Protein AF-A0A7J9N7D5-F1 (afdb_monomer_lite)

Foldseek 3Di:
DDEPDPAADEEEAEAAQVVVLVVLVDPHVVRHAEYEYEAADDDDPDPPCPPQQEPDPDPPGRRHHHNCVVPVPSVVSVVPSPHHYDYDYVVNVVVPDDDPVNVVVVVVD

Sequence (109 aa):
METISASLITMFVIEAYANLALFLMNNLKNNVEDMHVMGGGLRSNNPNDCGYLGNLFTDYNIYDKFNIFGDSFTAYQVLYSGITITIVPLDATNTIPLTKEFLKAFKES

pLDDT: mean 79.2, std 13.43, range [48.22, 95.25]

Radius of gyration: 17.1 Å; chains: 1; bounding box: 48×26×47 Å

Secondary structure (DSSP, 8-state):
---S-SS-EEEEE-S-SHHHHHHHTTTTGGGEEEEEEE---PPPS-TT--TT--S--SSS-TT--HHHHTTHHHHHHHHTSSSEEEEE-HHHHTTS---HHHHHHHH--

InterPro domains:
  IPR001910 Inosine/uridine-preferring nucleoside hydrolase domain [PF01156] (9-106)
  IPR036452 Ribonucleoside hydrolase-like [G3DSA:3.90.245.10] (5-109)
  IPR036452 Ribonucleoside hydrolase-like [SSF53590] (16-107)

Organism: Gossypium schwendimanii (NCBI:txid34291)

Structure (mmCIF, N/CA/C/O backbone):
data_AF-A0A7J9N7D5-F1
#
_entry.id   AF-A0A7J9N7D5-F1
#
loop_
_atom_site.group_PDB
_atom_site.id
_atom_site.type_symbol
_atom_site.label_atom_id
_atom_site.label_alt_id
_atom_site.label_comp_id
_atom_site.label_asym_id
_atom_site.label_entity_id
_atom_site.label_seq_id
_atom_site.pdbx_PDB_ins_code
_atom_site.Cartn_x
_atom_site.Cartn_y
_atom_site.Cartn_z
_atom_site.occupancy
_atom_site.B_iso_or_equiv
_atom_site.auth_seq_id
_atom_site.auth_comp_id
_atom_site.auth_asym_id
_atom_site.auth_atom_id
_atom_site.pdbx_PDB_model_num
ATOM 1 N N . MET A 1 1 ? -24.133 6.031 16.623 1.00 57.22 1 MET A N 1
ATOM 2 C CA . MET A 1 1 ? -22.734 5.904 16.172 1.00 57.22 1 MET A CA 1
ATOM 3 C C . MET A 1 1 ? -22.701 6.488 14.777 1.00 57.22 1 MET A C 1
ATOM 5 O O . MET A 1 1 ? -23.520 6.062 13.975 1.00 57.22 1 MET A O 1
ATOM 9 N N . GLU A 1 2 ? -21.910 7.530 14.532 1.00 65.75 2 GLU A N 1
ATOM 10 C CA . GLU A 1 2 ? -21.837 8.135 13.197 1.00 65.75 2 GLU A CA 1
ATOM 11 C C . GLU A 1 2 ? -21.188 7.143 12.228 1.00 65.75 2 GLU A C 1
ATOM 13 O O . GLU A 1 2 ? -20.115 6.607 12.502 1.00 65.75 2 GLU A O 1
ATOM 18 N N . THR A 1 3 ? -21.889 6.855 11.134 1.00 68.25 3 THR A N 1
ATOM 19 C CA . THR A 1 3 ? -21.482 5.923 10.080 1.00 68.25 3 THR A CA 1
ATOM 20 C C . THR A 1 3 ? -21.335 6.701 8.779 1.00 68.25 3 THR A C 1
ATOM 22 O O . THR A 1 3 ? -22.213 7.484 8.422 1.00 68.25 3 THR A O 1
ATOM 25 N N . ILE A 1 4 ? -20.232 6.485 8.070 1.00 78.69 4 ILE A N 1
ATOM 26 C CA . ILE A 1 4 ? -19.907 7.119 6.778 1.00 78.69 4 ILE A CA 1
ATOM 27 C C . ILE A 1 4 ? -20.712 6.519 5.624 1.00 78.69 4 ILE A C 1
ATOM 29 O O . ILE A 1 4 ? -20.894 7.166 4.597 1.00 78.69 4 ILE A O 1
ATOM 33 N N . SER A 1 5 ? -21.191 5.288 5.788 1.00 83.75 5 SER A N 1
ATOM 34 C CA . SER A 1 5 ? -22.052 4.608 4.828 1.00 83.75 5 SER A CA 1
ATOM 35 C C . SER A 1 5 ? -23.037 3.701 5.560 1.00 83.75 5 SER A C 1
ATOM 37 O O . SER A 1 5 ? -22.803 3.278 6.692 1.00 83.75 5 SER A O 1
ATOM 39 N N . ALA A 1 6 ? -24.152 3.393 4.899 1.00 83.88 6 ALA A N 1
ATOM 40 C CA . ALA A 1 6 ? -25.095 2.379 5.360 1.00 83.88 6 ALA A CA 1
ATOM 41 C C . ALA A 1 6 ? -24.517 0.952 5.262 1.00 83.88 6 ALA A C 1
ATOM 43 O O . ALA A 1 6 ? -25.025 0.040 5.912 1.00 83.88 6 ALA A O 1
ATOM 44 N N . SER A 1 7 ? -23.466 0.761 4.460 1.00 86.75 7 SER A N 1
ATOM 45 C CA . SER A 1 7 ? -22.755 -0.503 4.271 1.00 86.75 7 SER A CA 1
ATOM 46 C C . SER A 1 7 ? -21.285 -0.388 4.671 1.00 86.75 7 SER A C 1
ATOM 48 O O . SER A 1 7 ? -20.749 0.711 4.813 1.00 86.75 7 SER A O 1
ATOM 50 N N . LEU A 1 8 ? -20.621 -1.537 4.797 1.00 89.81 8 LEU A N 1
ATOM 51 C CA . LEU A 1 8 ? -19.167 -1.594 4.900 1.00 89.81 8 LEU A CA 1
ATOM 52 C C . LEU A 1 8 ? -18.500 -1.024 3.641 1.00 89.81 8 LEU A C 1
ATOM 54 O O . LEU A 1 8 ? -19.079 -1.046 2.549 1.00 89.81 8 LEU A O 1
ATOM 58 N N . ILE A 1 9 ? -17.302 -0.472 3.826 1.00 91.31 9 ILE A N 1
ATOM 59 C CA . ILE A 1 9 ? -16.518 0.193 2.784 1.00 91.31 9 ILE A CA 1
ATOM 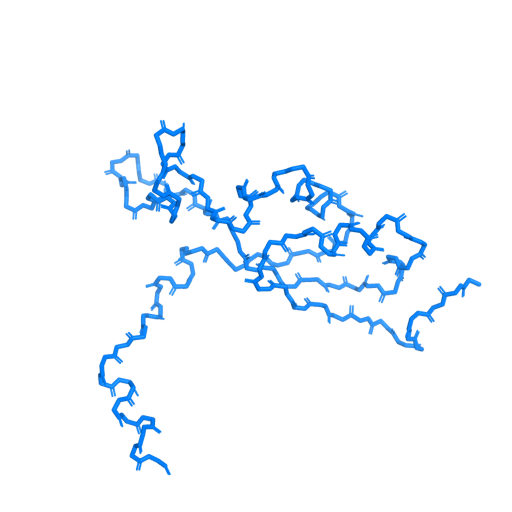60 C C . ILE A 1 9 ? -15.178 -0.528 2.613 1.00 91.31 9 ILE A C 1
ATOM 62 O O . ILE A 1 9 ? -14.487 -0.811 3.594 1.00 91.31 9 ILE A O 1
ATOM 66 N N . THR A 1 10 ? -14.788 -0.732 1.355 1.00 92.31 10 THR A N 1
ATOM 67 C CA . THR A 1 10 ? -13.425 -1.099 0.953 1.00 92.31 10 THR A CA 1
ATOM 68 C C . THR A 1 10 ? -12.681 0.149 0.493 1.00 92.31 10 THR A C 1
ATOM 70 O O . THR A 1 10 ? -13.197 0.908 -0.331 1.00 92.31 10 THR A O 1
ATOM 73 N N . MET A 1 11 ? -11.471 0.375 1.003 1.00 91.69 11 MET A N 1
ATOM 74 C CA . MET A 1 11 ? -10.655 1.533 0.619 1.00 91.69 11 MET A CA 1
ATOM 75 C C . MET A 1 11 ? -9.479 1.147 -0.274 1.00 91.69 11 MET A C 1
ATOM 77 O O . MET A 1 11 ? -8.790 0.168 -0.015 1.00 91.69 11 MET A O 1
ATOM 81 N N . PHE A 1 12 ? -9.210 1.970 -1.288 1.00 92.62 12 PHE A N 1
ATOM 82 C CA . PHE A 1 12 ? -8.015 1.885 -2.128 1.00 92.62 12 PHE A CA 1
ATOM 83 C C . PHE A 1 12 ? -7.111 3.083 -1.851 1.00 92.62 12 PHE A C 1
ATOM 85 O O . PHE A 1 12 ? -7.553 4.230 -1.915 1.00 92.62 12 PHE A O 1
ATOM 92 N N . VAL A 1 13 ? -5.845 2.820 -1.540 1.00 89.81 13 VAL A N 1
ATOM 93 C CA . VAL A 1 13 ? -4.884 3.821 -1.069 1.00 89.81 13 VAL A CA 1
ATOM 94 C C . VAL A 1 13 ? -3.624 3.676 -1.903 1.00 89.81 13 VAL A C 1
ATOM 96 O O . VAL A 1 13 ? -2.931 2.670 -1.814 1.00 89.81 13 VAL A O 1
ATOM 99 N N . ILE A 1 14 ? -3.339 4.657 -2.752 1.00 86.75 14 ILE A N 1
ATOM 100 C CA . ILE A 1 14 ? -2.266 4.562 -3.756 1.00 86.75 14 ILE A CA 1
ATOM 101 C C . ILE A 1 14 ? -1.053 5.459 -3.454 1.00 86.75 14 ILE A C 1
ATOM 103 O O . ILE A 1 14 ? -0.031 5.360 -4.127 1.00 86.75 14 ILE A O 1
ATOM 107 N N . GLU A 1 15 ? -1.144 6.292 -2.417 1.00 81.62 15 GLU A N 1
ATOM 108 C CA . GLU A 1 15 ? -0.112 7.253 -2.000 1.00 81.62 15 GLU A CA 1
ATOM 109 C C . GLU A 1 15 ? 0.256 7.080 -0.515 1.00 81.62 15 GLU A C 1
ATOM 111 O O . GLU A 1 15 ? -0.092 6.076 0.106 1.00 81.62 15 GLU A O 1
ATOM 116 N N . ALA A 1 16 ? 0.977 8.052 0.055 1.00 82.50 16 ALA A N 1
A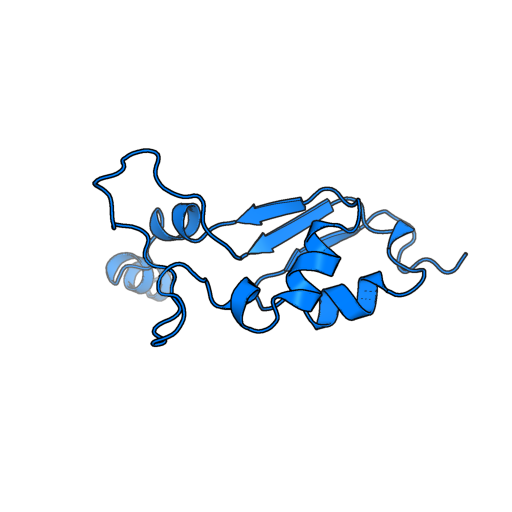TOM 117 C CA . ALA A 1 16 ? 1.322 8.099 1.472 1.00 82.50 16 ALA A CA 1
ATOM 118 C C . ALA A 1 16 ? 0.084 8.125 2.387 1.00 82.50 16 ALA A C 1
ATOM 120 O O . ALA A 1 16 ? -0.973 8.666 2.057 1.00 82.50 16 ALA A O 1
ATOM 121 N N . TYR A 1 17 ? 0.225 7.544 3.578 1.00 88.50 17 TYR A N 1
ATOM 122 C CA . TYR A 1 17 ? -0.915 7.153 4.412 1.00 88.50 17 TYR A CA 1
ATOM 123 C C . TYR A 1 17 ? -1.437 8.252 5.354 1.00 88.50 17 TYR A C 1
ATOM 125 O O . TYR A 1 17 ? -2.317 7.983 6.167 1.00 88.50 17 TYR A O 1
ATOM 133 N N . ALA A 1 18 ? -0.966 9.496 5.235 1.00 85.81 18 ALA A N 1
ATOM 134 C CA . ALA A 1 18 ? -1.291 10.573 6.176 1.00 85.81 18 ALA A CA 1
ATOM 135 C C . ALA A 1 18 ? -2.801 10.867 6.290 1.00 85.81 18 ALA A C 1
ATOM 137 O O . ALA A 1 18 ? -3.352 10.899 7.392 1.00 85.81 18 ALA A O 1
ATOM 138 N N . ASN A 1 19 ? -3.500 11.008 5.157 1.00 87.31 19 ASN A N 1
ATOM 139 C CA . ASN A 1 19 ? -4.949 11.260 5.147 1.00 87.31 19 ASN A CA 1
ATOM 140 C C . ASN A 1 19 ? -5.736 10.089 5.745 1.00 87.31 19 ASN A C 1
ATOM 142 O O . ASN A 1 19 ? -6.717 10.281 6.464 1.00 87.31 19 ASN A O 1
ATOM 146 N N . LEU A 1 20 ? -5.282 8.869 5.464 1.00 88.94 20 LEU A N 1
ATOM 147 C CA . LEU A 1 20 ? -5.893 7.654 5.977 1.00 88.94 20 LEU A CA 1
ATOM 148 C C . LEU A 1 20 ? -5.673 7.511 7.484 1.00 88.94 20 LEU A C 1
ATOM 150 O O . LEU A 1 20 ? -6.613 7.195 8.205 1.00 88.94 20 LEU A O 1
ATOM 154 N N . ALA A 1 21 ? -4.468 7.790 7.978 1.00 88.38 21 ALA A N 1
ATOM 155 C CA . ALA A 1 21 ? -4.182 7.782 9.406 1.00 88.38 21 ALA A CA 1
ATOM 156 C C . ALA A 1 21 ? -5.058 8.796 10.149 1.00 88.38 21 ALA A C 1
ATOM 158 O O . ALA A 1 21 ? -5.677 8.442 11.151 1.00 88.38 21 ALA A O 1
ATOM 159 N N . LEU A 1 22 ? -5.189 10.022 9.626 1.00 88.44 22 LEU A N 1
ATOM 160 C CA . LEU A 1 22 ? -6.081 11.032 10.200 1.00 88.44 22 LEU A CA 1
ATOM 161 C C . LEU A 1 22 ? -7.537 10.549 10.232 1.00 88.44 22 LEU A C 1
ATOM 163 O O . LEU A 1 22 ? -8.229 10.708 11.236 1.00 88.44 22 LEU A O 1
ATOM 167 N N . PHE A 1 23 ? -7.999 9.920 9.152 1.00 88.44 23 PHE A N 1
ATOM 168 C CA . PHE A 1 23 ? -9.332 9.335 9.077 1.00 88.44 23 PHE A CA 1
ATOM 169 C C . PHE A 1 23 ? -9.546 8.222 10.124 1.00 88.44 23 PHE A C 1
ATOM 171 O O . PHE A 1 23 ? -10.571 8.215 10.808 1.00 88.44 23 PHE A O 1
ATOM 178 N N . LEU A 1 24 ? -8.572 7.326 10.308 1.00 86.75 24 LEU A N 1
ATOM 179 C CA . LEU A 1 24 ? -8.647 6.202 11.252 1.00 86.75 24 LEU A CA 1
ATOM 180 C C . LEU A 1 24 ? -8.535 6.608 12.723 1.00 86.75 24 LEU A C 1
ATOM 182 O O . LEU A 1 24 ? -9.000 5.869 13.593 1.00 86.75 24 LEU A O 1
ATOM 186 N N . MET A 1 25 ? -7.939 7.766 13.008 1.00 82.38 25 MET A N 1
ATOM 187 C CA . MET A 1 25 ? -7.922 8.349 14.353 1.00 82.38 25 MET A CA 1
ATOM 188 C C . MET A 1 25 ? -9.296 8.874 14.792 1.00 82.38 25 MET A C 1
ATOM 190 O O . MET A 1 25 ? -9.512 9.085 15.984 1.00 82.38 25 MET A O 1
ATOM 194 N N . ASN A 1 26 ? -10.239 9.047 13.862 1.00 81.25 26 ASN A N 1
ATOM 195 C CA . ASN A 1 26 ? -11.624 9.383 14.180 1.00 81.25 26 ASN A CA 1
ATOM 196 C C . ASN A 1 26 ? -12.452 8.122 14.497 1.00 81.25 26 ASN A C 1
ATOM 198 O O . ASN A 1 26 ? -12.048 6.986 14.250 1.00 81.25 26 ASN A O 1
ATOM 202 N N . ASN A 1 27 ? -13.684 8.306 14.975 1.00 71.69 27 ASN A N 1
ATOM 203 C CA . ASN A 1 27 ? -14.604 7.203 15.304 1.00 71.69 27 ASN A CA 1
ATOM 204 C C . ASN A 1 27 ? -15.173 6.451 14.074 1.00 71.69 27 ASN A C 1
ATOM 206 O O . ASN A 1 27 ? -16.089 5.642 14.215 1.00 71.69 27 ASN A O 1
ATOM 210 N N . LEU A 1 28 ? -14.647 6.709 12.872 1.00 75.06 28 LEU A N 1
ATOM 211 C CA . LEU A 1 28 ? -15.190 6.241 11.590 1.00 75.06 28 LEU A CA 1
ATOM 212 C C . LEU A 1 28 ? -14.599 4.906 11.114 1.00 75.06 28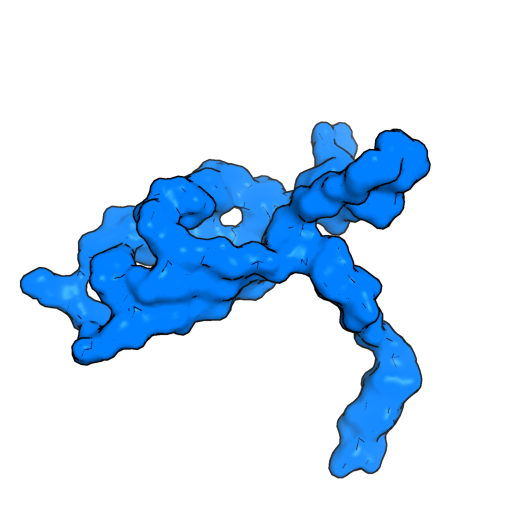 LEU A C 1
ATOM 214 O O . LEU A 1 28 ? -15.118 4.303 10.176 1.00 75.06 28 LEU A O 1
ATOM 218 N N . LYS A 1 29 ? -13.555 4.402 11.783 1.00 80.25 29 LYS A N 1
ATOM 219 C CA . LYS A 1 29 ? -12.875 3.152 11.407 1.00 80.25 29 LYS A CA 1
ATOM 220 C C . LYS A 1 29 ? -13.784 1.916 11.405 1.00 80.25 29 LYS A C 1
ATOM 222 O O . LYS A 1 29 ? -13.538 0.975 10.666 1.00 80.25 29 LYS A O 1
ATOM 227 N N . ASN A 1 30 ? -14.864 1.937 12.188 1.00 84.75 30 ASN A N 1
ATOM 228 C CA . ASN A 1 30 ? -15.780 0.803 12.354 1.00 84.75 30 ASN A CA 1
ATOM 229 C C . ASN A 1 30 ? -16.640 0.506 11.107 1.00 84.75 30 ASN A C 1
ATOM 231 O O . ASN A 1 30 ? -17.358 -0.488 11.084 1.00 84.75 30 ASN A O 1
ATOM 235 N N . ASN A 1 31 ? -16.616 1.375 10.091 1.00 88.19 31 ASN A N 1
ATOM 236 C CA . ASN A 1 31 ? -17.301 1.164 8.812 1.00 88.19 31 ASN A CA 1
ATOM 237 C C . ASN A 1 31 ? -16.385 0.642 7.700 1.00 88.19 31 ASN A C 1
ATOM 239 O O . ASN A 1 31 ? -16.858 0.422 6.586 1.00 88.19 31 ASN A O 1
ATOM 243 N N . VAL A 1 32 ? -15.098 0.454 7.981 1.00 90.38 32 VAL A N 1
ATOM 244 C CA . VAL A 1 32 ? -14.138 -0.054 7.004 1.00 90.38 32 VAL A CA 1
ATOM 245 C C . VAL A 1 32 ? -13.970 -1.551 7.207 1.00 90.38 32 VAL A C 1
ATOM 247 O O . VAL A 1 32 ? -13.661 -1.995 8.310 1.00 90.38 32 VAL A O 1
ATOM 250 N N . GLU A 1 33 ? -14.162 -2.314 6.138 1.00 91.56 33 GLU A N 1
ATOM 251 C CA . GLU A 1 33 ? -13.995 -3.769 6.145 1.00 91.56 33 GLU A CA 1
ATOM 252 C C . GLU A 1 33 ? -12.587 -4.181 5.724 1.00 91.56 33 GLU A C 1
ATOM 254 O O . GLU A 1 33 ? -11.942 -4.972 6.412 1.00 91.56 33 GLU A O 1
ATOM 259 N N . ASP A 1 34 ? -12.106 -3.612 4.620 1.00 93.31 34 ASP A N 1
ATOM 260 C CA . ASP A 1 34 ? -10.821 -3.965 4.024 1.00 93.31 34 ASP A CA 1
ATOM 261 C C . ASP A 1 34 ? -10.148 -2.747 3.383 1.00 93.31 34 ASP A C 1
ATOM 263 O O . ASP A 1 34 ? -10.806 -1.785 2.960 1.00 93.31 34 ASP A O 1
ATOM 267 N N . MET A 1 35 ? -8.819 -2.786 3.315 1.00 92.69 35 MET A N 1
ATOM 268 C CA . MET A 1 35 ? -8.017 -1.793 2.613 1.00 92.69 35 MET A CA 1
ATOM 269 C C . MET A 1 35 ? -7.031 -2.444 1.651 1.00 92.69 35 MET A C 1
ATOM 271 O O . MET A 1 35 ? -6.233 -3.296 2.034 1.00 92.69 35 MET A O 1
ATOM 275 N N . HIS A 1 36 ? -6.970 -1.914 0.436 1.00 92.81 36 HIS A N 1
ATOM 276 C CA . HIS A 1 36 ? -5.909 -2.184 -0.522 1.00 92.81 36 HIS A CA 1
ATOM 277 C C . HIS A 1 36 ? -4.952 -0.997 -0.554 1.00 92.81 36 HIS A C 1
ATOM 279 O O . HIS A 1 36 ? -5.327 0.097 -0.981 1.00 92.81 36 HIS A O 1
ATOM 285 N N . VAL A 1 37 ? -3.715 -1.202 -0.105 1.00 89.94 37 VAL A N 1
ATOM 286 C CA . VAL A 1 37 ? -2.726 -0.126 0.028 1.00 89.94 37 VAL A CA 1
ATOM 287 C C . VAL A 1 37 ? -1.508 -0.385 -0.854 1.00 89.94 37 VAL A C 1
ATOM 289 O O . VAL A 1 37 ? -0.923 -1.464 -0.819 1.00 89.94 37 VAL A O 1
ATOM 292 N N . MET A 1 38 ? -1.104 0.595 -1.659 1.00 87.81 38 MET A N 1
ATOM 293 C CA . MET A 1 38 ? 0.142 0.553 -2.418 1.00 87.81 38 MET A CA 1
ATOM 294 C C . MET A 1 38 ? 1.279 1.091 -1.557 1.00 87.81 38 MET A C 1
ATOM 296 O O . MET A 1 38 ? 1.285 2.255 -1.155 1.00 87.81 38 MET A O 1
ATOM 300 N N . GLY A 1 39 ? 2.298 0.269 -1.346 1.00 82.50 39 GLY A N 1
ATOM 301 C CA . GLY A 1 39 ? 3.477 0.683 -0.603 1.00 82.50 39 GLY A CA 1
ATOM 302 C C . GLY A 1 39 ? 4.308 -0.498 -0.138 1.00 82.50 39 GLY A C 1
ATOM 303 O O . GLY A 1 39 ? 3.873 -1.645 -0.158 1.00 82.50 39 GLY A O 1
ATOM 304 N N . GLY A 1 40 ? 5.526 -0.209 0.309 1.00 76.94 40 GLY A N 1
ATOM 305 C CA . GLY A 1 40 ? 6.369 -1.222 0.932 1.00 76.94 40 GLY A CA 1
ATOM 306 C C . GLY A 1 40 ? 6.898 -2.295 -0.016 1.00 76.94 40 GLY A C 1
ATOM 307 O O . GLY A 1 40 ? 6.732 -2.274 -1.242 1.00 76.94 40 GLY A O 1
ATOM 308 N N . GLY A 1 41 ? 7.707 -3.172 0.567 1.00 69.75 41 GLY A N 1
ATOM 309 C CA . GLY A 1 41 ? 8.499 -4.147 -0.154 1.00 69.75 41 GLY A CA 1
ATOM 310 C C . GLY A 1 41 ? 8.763 -5.391 0.618 1.00 69.75 41 GLY A C 1
ATOM 311 O O . GLY A 1 41 ? 9.205 -5.325 1.759 1.00 69.75 41 GLY A O 1
ATOM 312 N N . LEU A 1 42 ? 8.501 -6.511 -0.034 1.00 65.94 42 LEU A N 1
ATOM 313 C CA . LEU A 1 42 ? 8.800 -7.801 0.537 1.00 65.94 42 LEU A CA 1
ATOM 314 C C . LEU A 1 42 ? 10.201 -8.166 0.078 1.00 65.94 42 LEU A C 1
ATOM 316 O O . LEU A 1 42 ? 10.484 -8.251 -1.109 1.00 65.94 42 LEU A O 1
ATOM 320 N N . ARG A 1 43 ? 11.105 -8.322 1.040 1.00 62.34 43 ARG A N 1
ATOM 321 C CA . ARG A 1 43 ? 12.487 -8.685 0.752 1.00 62.34 43 ARG A CA 1
ATOM 322 C C . ARG A 1 43 ? 12.516 -10.027 0.010 1.00 62.34 43 ARG A C 1
ATOM 324 O O . ARG A 1 43 ? 11.881 -10.986 0.444 1.00 62.34 43 ARG A O 1
ATOM 331 N N . SER A 1 44 ? 13.286 -10.096 -1.075 1.00 57.44 44 SER A N 1
ATOM 332 C CA . SER A 1 44 ? 13.592 -11.354 -1.760 1.00 57.44 44 SER A CA 1
ATOM 333 C C . SER A 1 44 ? 14.268 -12.332 -0.790 1.00 57.44 44 SER A C 1
ATOM 335 O O . SER A 1 44 ? 15.176 -11.954 -0.047 1.00 57.44 44 SER A O 1
ATOM 337 N N . ASN A 1 45 ? 13.848 -13.603 -0.799 1.00 57.28 45 ASN A N 1
ATOM 338 C CA . ASN A 1 45 ? 14.464 -14.674 0.003 1.00 57.28 45 ASN A CA 1
ATOM 339 C C . ASN A 1 45 ? 15.899 -15.008 -0.442 1.00 57.28 45 ASN A C 1
ATOM 341 O O . ASN A 1 45 ? 16.567 -15.826 0.191 1.00 57.28 45 ASN A O 1
ATOM 345 N N . ASN A 1 46 ? 16.377 -14.413 -1.535 1.00 57.34 46 ASN A N 1
ATOM 346 C CA . ASN A 1 46 ? 17.728 -14.605 -2.025 1.00 57.34 46 ASN A CA 1
ATOM 347 C C . ASN A 1 46 ? 18.661 -13.529 -1.424 1.00 57.34 46 ASN A C 1
ATOM 349 O O . ASN A 1 46 ? 18.548 -12.356 -1.772 1.00 57.34 46 ASN A O 1
ATOM 353 N N . PRO A 1 47 ? 19.602 -13.889 -0.533 1.00 52.41 47 PRO A N 1
ATOM 354 C CA . PRO A 1 47 ? 20.476 -12.925 0.140 1.00 52.41 47 PRO A CA 1
ATOM 355 C C . PRO A 1 47 ? 21.451 -12.197 -0.800 1.00 52.41 47 PRO A C 1
ATOM 357 O O . PRO A 1 47 ? 21.982 -11.160 -0.413 1.00 52.41 47 PRO A O 1
ATOM 360 N N . ASN A 1 48 ? 21.661 -12.707 -2.019 1.00 53.97 48 ASN A N 1
ATOM 361 C CA . ASN A 1 48 ? 22.476 -12.066 -3.060 1.00 53.97 48 ASN A CA 1
ATOM 362 C C . ASN A 1 48 ? 21.648 -11.194 -4.016 1.00 53.97 48 ASN A C 1
ATOM 364 O O . ASN A 1 48 ? 22.198 -10.548 -4.907 1.00 53.97 48 ASN A O 1
ATOM 368 N N . ASP A 1 49 ? 20.326 -11.207 -3.862 1.00 56.16 49 ASP A N 1
ATOM 369 C CA . ASP A 1 49 ? 19.410 -10.410 -4.655 1.00 56.16 49 ASP A CA 1
ATOM 370 C C . ASP A 1 49 ? 19.248 -9.045 -3.984 1.00 56.16 49 ASP A C 1
ATOM 372 O O . ASP A 1 49 ? 18.331 -8.793 -3.203 1.00 56.16 49 ASP A O 1
ATOM 376 N N . CYS A 1 50 ? 20.175 -8.139 -4.297 1.00 51.25 50 CYS A N 1
ATOM 377 C CA . CYS A 1 50 ? 20.038 -6.709 -4.014 1.00 51.25 50 CYS A CA 1
ATOM 378 C C . CYS A 1 50 ? 18.919 -6.052 -4.861 1.00 51.25 50 CYS A C 1
ATOM 380 O O . CYS A 1 50 ? 18.819 -4.828 -4.892 1.00 51.25 50 CYS A O 1
ATOM 382 N N . GLY A 1 51 ? 18.117 -6.841 -5.592 1.00 48.22 51 GLY A N 1
ATOM 383 C CA . GLY A 1 51 ? 17.262 -6.423 -6.704 1.00 48.22 51 GLY A CA 1
ATOM 384 C C . GLY A 1 51 ? 16.021 -5.608 -6.352 1.00 48.22 51 GLY A C 1
ATOM 385 O O . GLY A 1 51 ? 15.365 -5.105 -7.259 1.00 48.22 51 GLY A O 1
ATOM 386 N N . TYR A 1 52 ? 15.720 -5.406 -5.071 1.00 53.97 52 TYR A N 1
ATOM 387 C CA . TYR A 1 52 ? 14.606 -4.552 -4.655 1.00 53.97 52 TYR A CA 1
ATOM 388 C C . TYR A 1 52 ? 15.086 -3.480 -3.687 1.00 53.97 52 TYR A C 1
ATOM 390 O O . TYR A 1 52 ? 14.595 -3.358 -2.564 1.00 53.97 52 TYR A O 1
ATOM 398 N N . LEU A 1 53 ? 16.059 -2.686 -4.148 1.00 59.75 53 LEU A N 1
ATOM 399 C CA . LEU A 1 53 ? 16.235 -1.336 -3.624 1.00 59.75 53 LEU A CA 1
ATOM 400 C C . LEU A 1 53 ? 14.859 -0.658 -3.656 1.00 59.75 53 LEU A C 1
ATOM 402 O O . LEU A 1 53 ? 14.114 -0.759 -4.638 1.00 59.75 53 LEU A O 1
ATOM 406 N N . GLY A 1 54 ? 14.482 -0.040 -2.544 1.00 59.47 54 GLY A N 1
ATOM 407 C CA . GLY A 1 54 ? 13.284 0.771 -2.498 1.00 59.47 54 GLY A CA 1
ATOM 408 C C . GLY A 1 54 ? 13.366 1.892 -3.536 1.00 59.47 54 GLY A C 1
ATOM 409 O O . GLY A 1 54 ? 14.425 2.202 -4.076 1.00 59.47 54 GLY A O 1
ATOM 410 N N . ASN A 1 55 ? 12.236 2.515 -3.856 1.00 63.06 55 ASN A N 1
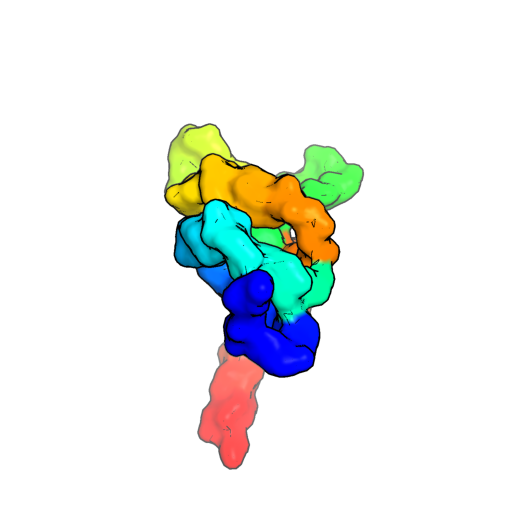ATOM 411 C CA . ASN A 1 55 ? 12.229 3.640 -4.795 1.00 63.06 55 ASN A CA 1
ATOM 412 C C . ASN A 1 55 ? 12.645 4.968 -4.134 1.00 63.06 55 ASN A C 1
ATOM 414 O O . ASN A 1 55 ? 12.515 6.028 -4.748 1.00 63.06 55 ASN A O 1
ATOM 418 N N . LEU A 1 56 ? 13.121 4.923 -2.887 1.00 62.78 56 LEU A N 1
ATOM 419 C CA . LEU A 1 56 ? 13.661 6.067 -2.176 1.00 62.78 56 LEU A CA 1
ATOM 420 C C . LEU A 1 56 ? 15.165 6.207 -2.453 1.00 62.78 56 LEU A C 1
ATO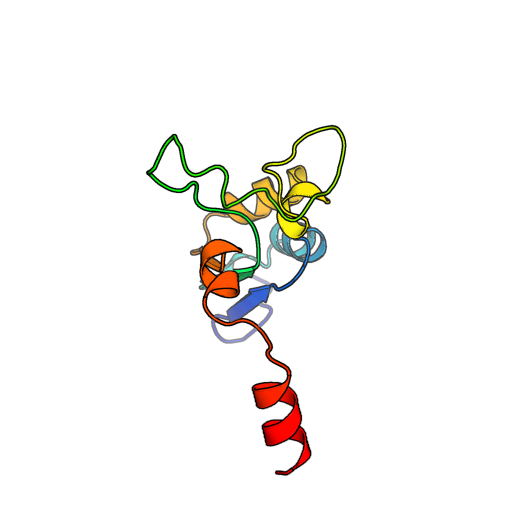M 422 O O . LEU A 1 56 ? 16.001 5.526 -1.864 1.00 62.78 56 LEU A O 1
ATOM 426 N N . PHE A 1 57 ? 15.515 7.151 -3.320 1.00 59.47 57 PHE A N 1
ATOM 427 C CA . PHE A 1 57 ? 16.904 7.500 -3.622 1.00 59.47 57 PHE A CA 1
ATOM 428 C C . PHE A 1 57 ? 17.414 8.564 -2.637 1.00 59.47 57 PHE A C 1
ATOM 430 O O . PHE A 1 57 ? 17.578 9.727 -2.999 1.00 59.47 57 PHE A O 1
ATOM 437 N N . THR A 1 58 ? 17.605 8.179 -1.370 1.00 55.03 58 THR A N 1
ATOM 438 C CA . THR A 1 58 ? 18.197 9.042 -0.329 1.00 55.03 58 THR A CA 1
ATOM 439 C C . THR A 1 58 ? 19.391 8.357 0.335 1.00 55.03 58 THR A C 1
ATOM 441 O O . THR A 1 58 ? 19.461 7.129 0.368 1.00 55.03 58 THR A O 1
ATOM 444 N N . ASP A 1 59 ? 20.291 9.144 0.928 1.00 54.34 59 ASP A N 1
ATOM 445 C CA . ASP A 1 59 ? 21.491 8.652 1.630 1.00 54.34 59 ASP A CA 1
ATOM 446 C C . ASP A 1 59 ? 21.181 7.914 2.950 1.00 54.34 59 ASP A C 1
ATOM 448 O O . ASP A 1 59 ? 22.092 7.459 3.641 1.00 54.34 59 ASP A O 1
ATOM 452 N N . TYR A 1 60 ? 19.903 7.815 3.331 1.00 58.62 60 TYR A N 1
ATOM 453 C CA . TYR A 1 60 ? 19.477 7.337 4.646 1.00 58.62 60 TYR A CA 1
ATOM 454 C C . TYR A 1 60 ? 19.120 5.849 4.655 1.00 58.62 60 TYR A C 1
ATOM 456 O O . TYR A 1 60 ? 19.604 5.100 5.503 1.00 58.62 60 TYR A O 1
ATOM 464 N N . ASN A 1 61 ? 18.270 5.407 3.723 1.00 61.81 61 ASN A N 1
ATOM 465 C CA . ASN A 1 61 ? 17.857 4.011 3.639 1.00 61.81 61 ASN A CA 1
ATOM 466 C C . ASN A 1 61 ? 17.396 3.639 2.224 1.00 61.81 61 ASN A C 1
ATOM 468 O O . ASN A 1 61 ? 16.278 3.932 1.808 1.00 61.81 61 ASN A O 1
ATOM 472 N N . ILE A 1 62 ? 18.259 2.924 1.507 1.00 55.03 62 ILE A N 1
ATOM 473 C CA . ILE A 1 62 ? 18.025 2.472 0.129 1.00 55.03 62 ILE A CA 1
ATOM 474 C C . ILE A 1 62 ? 16.983 1.347 0.013 1.00 55.03 62 ILE A C 1
ATOM 476 O O . ILE A 1 62 ? 16.665 0.925 -1.095 1.00 55.03 62 ILE A O 1
ATOM 480 N N . TYR A 1 63 ? 16.473 0.826 1.132 1.00 60.47 63 TYR A N 1
ATOM 481 C CA . TYR A 1 63 ? 15.432 -0.208 1.163 1.00 60.47 63 TYR A CA 1
ATOM 482 C C . TYR A 1 63 ? 14.029 0.368 1.375 1.00 60.47 63 TYR A C 1
ATOM 484 O O . TYR A 1 63 ? 13.036 -0.344 1.203 1.00 60.47 63 TYR A O 1
ATOM 492 N N . ASP A 1 64 ? 13.933 1.650 1.727 1.00 62.28 64 ASP A N 1
ATOM 493 C CA . ASP A 1 64 ? 12.662 2.290 2.027 1.00 62.28 64 ASP A CA 1
ATOM 494 C C . ASP A 1 64 ? 11.913 2.690 0.754 1.00 62.28 64 ASP A C 1
ATOM 496 O O . ASP A 1 64 ? 12.487 3.005 -0.289 1.00 62.28 64 ASP A O 1
ATOM 500 N N . LYS A 1 65 ? 10.582 2.651 0.820 1.00 69.25 65 LYS A N 1
ATOM 501 C CA . LYS A 1 65 ? 9.707 2.935 -0.322 1.00 69.25 65 LYS A CA 1
ATOM 502 C C . LYS A 1 65 ? 8.820 4.135 -0.026 1.00 69.25 65 LYS A C 1
ATOM 504 O O . LYS A 1 65 ? 8.283 4.247 1.074 1.00 69.25 65 LYS A O 1
ATOM 509 N N . PHE A 1 66 ? 8.656 5.003 -1.022 1.00 63.84 66 PHE A N 1
ATOM 510 C CA . PHE A 1 66 ? 8.152 6.377 -0.899 1.00 63.84 66 PHE A CA 1
ATOM 511 C C . PHE A 1 66 ? 6.879 6.515 -0.051 1.00 63.84 66 PHE A C 1
ATOM 513 O O . PHE A 1 66 ? 6.859 7.323 0.873 1.00 63.84 66 PHE A O 1
ATOM 520 N N . ASN A 1 67 ? 5.854 5.692 -0.299 1.00 69.81 67 ASN A N 1
ATOM 521 C CA . ASN A 1 67 ? 4.559 5.802 0.392 1.00 69.81 67 ASN A CA 1
ATOM 522 C C . ASN A 1 67 ? 4.617 5.443 1.889 1.00 69.81 67 ASN A C 1
ATOM 524 O O . ASN A 1 67 ? 3.771 5.896 2.652 1.00 69.81 67 ASN A O 1
ATOM 528 N N . ILE A 1 68 ? 5.606 4.649 2.314 1.00 70.94 68 ILE A N 1
ATOM 529 C CA . ILE A 1 68 ? 5.823 4.299 3.728 1.00 70.94 68 ILE A CA 1
ATOM 530 C C . ILE A 1 68 ? 6.873 5.223 4.352 1.00 70.94 68 ILE A C 1
ATOM 532 O O . ILE A 1 68 ? 6.727 5.630 5.498 1.00 70.94 68 ILE A O 1
ATOM 536 N N . PHE A 1 69 ? 7.917 5.582 3.603 1.00 70.00 69 PHE A N 1
ATOM 537 C CA . PHE A 1 69 ? 8.985 6.446 4.099 1.00 70.00 69 PHE A CA 1
ATOM 538 C C . PHE A 1 69 ? 8.539 7.887 4.330 1.00 70.00 69 PHE A C 1
ATOM 540 O O . PHE A 1 69 ? 8.954 8.501 5.307 1.00 70.00 69 PHE A O 1
ATOM 547 N N . GLY A 1 70 ? 7.703 8.421 3.431 1.00 68.69 70 GLY A N 1
ATOM 548 C CA . GLY A 1 70 ? 7.271 9.818 3.474 1.00 68.69 70 GLY A CA 1
ATOM 549 C C . GLY A 1 70 ? 6.603 10.203 4.795 1.00 68.69 70 GLY A C 1
ATOM 550 O O . GLY A 1 70 ? 6.718 11.352 5.210 1.00 68.69 70 GLY A O 1
ATOM 551 N N . ASP A 1 71 ? 5.968 9.241 5.472 1.00 77.69 71 ASP A N 1
ATOM 552 C CA . ASP A 1 71 ? 5.461 9.387 6.835 1.00 77.69 71 ASP A CA 1
ATOM 553 C C . ASP A 1 71 ? 5.357 8.005 7.515 1.00 77.69 71 ASP A C 1
ATOM 555 O O . ASP A 1 71 ? 4.307 7.357 7.547 1.00 77.69 71 ASP A O 1
ATOM 559 N N . SER A 1 72 ? 6.481 7.533 8.057 1.00 82.94 72 SER A N 1
ATOM 560 C CA . SER A 1 72 ? 6.575 6.211 8.693 1.00 82.94 72 SER A CA 1
ATOM 561 C C . SER A 1 72 ? 5.699 6.071 9.942 1.00 82.94 72 SER A C 1
ATOM 563 O O . SER A 1 72 ? 5.264 4.964 10.272 1.00 82.94 72 SER A O 1
ATOM 565 N N . PHE A 1 73 ? 5.388 7.182 10.616 1.00 85.25 73 PHE A N 1
ATOM 566 C CA . PHE A 1 73 ? 4.513 7.196 11.785 1.00 85.25 73 PHE A CA 1
ATOM 567 C C . PHE A 1 73 ? 3.056 6.940 11.393 1.00 85.25 73 PHE A C 1
ATOM 569 O O . PHE A 1 73 ? 2.413 6.052 11.956 1.00 85.25 73 PHE A O 1
ATOM 576 N N . THR A 1 74 ? 2.544 7.646 10.384 1.00 86.50 74 THR A N 1
ATOM 577 C CA . THR A 1 74 ? 1.191 7.388 9.868 1.00 86.50 74 THR A CA 1
ATOM 578 C C . THR A 1 74 ? 1.094 6.019 9.211 1.00 86.50 74 THR A C 1
ATOM 580 O O . THR A 1 74 ? 0.080 5.336 9.368 1.00 86.50 74 THR A O 1
ATOM 583 N N . ALA A 1 75 ? 2.167 5.555 8.562 1.00 86.50 75 ALA A N 1
ATOM 584 C CA . ALA A 1 75 ? 2.210 4.210 8.015 1.00 86.50 75 ALA A CA 1
ATOM 585 C C . ALA A 1 75 ? 2.043 3.142 9.102 1.00 86.50 75 ALA A C 1
ATOM 587 O O . ALA A 1 75 ? 1.233 2.226 8.950 1.00 86.50 75 ALA A O 1
ATOM 588 N N . TYR A 1 76 ? 2.739 3.298 10.232 1.00 88.44 76 TYR A N 1
ATOM 589 C CA . TYR A 1 76 ? 2.562 2.436 11.398 1.00 88.44 76 TYR A CA 1
ATOM 590 C C . TYR A 1 76 ? 1.119 2.473 11.920 1.00 88.44 76 TYR A C 1
ATOM 592 O O . TYR A 1 76 ? 0.519 1.425 12.145 1.00 88.44 76 TYR A O 1
ATOM 600 N N . GLN A 1 77 ? 0.526 3.660 12.059 1.00 89.06 77 GLN A N 1
ATOM 601 C CA . GLN A 1 77 ? -0.849 3.800 12.554 1.00 89.06 77 GLN A CA 1
ATOM 602 C C . GLN A 1 77 ? -1.880 3.097 11.663 1.00 89.06 77 GLN A C 1
ATOM 604 O O . GLN A 1 77 ? -2.808 2.474 12.177 1.00 89.06 77 GLN A O 1
ATOM 609 N N . VAL A 1 78 ? -1.714 3.165 10.339 1.00 89.25 78 VAL A N 1
ATOM 610 C CA . VAL A 1 78 ? -2.588 2.465 9.389 1.00 89.25 78 VAL A CA 1
ATOM 611 C C . VAL A 1 78 ? -2.379 0.956 9.455 1.00 89.25 78 VAL A C 1
ATOM 613 O O . VAL A 1 78 ? -3.352 0.218 9.604 1.00 89.25 78 VAL A O 1
ATOM 616 N N . LEU A 1 79 ? -1.129 0.489 9.394 1.00 88.69 79 LEU A N 1
ATOM 617 C CA . LEU A 1 79 ? -0.814 -0.944 9.389 1.00 88.69 79 LEU A CA 1
ATOM 618 C C . LEU A 1 79 ? -1.220 -1.647 10.694 1.00 88.69 79 LEU A C 1
ATOM 620 O O . LEU A 1 79 ? -1.582 -2.820 10.671 1.00 88.69 79 LEU A O 1
ATOM 624 N N . TYR A 1 80 ? -1.218 -0.927 11.817 1.00 89.44 80 TYR A N 1
ATOM 625 C CA . TYR A 1 80 ? -1.646 -1.427 13.128 1.00 89.44 80 TYR A CA 1
ATOM 626 C C . TYR A 1 80 ? -3.086 -1.029 13.501 1.00 89.44 80 TYR A C 1
ATOM 628 O O . TYR A 1 80 ? -3.472 -1.102 14.668 1.00 89.44 80 TYR A O 1
ATOM 636 N N . SER A 1 81 ? -3.911 -0.626 12.531 1.00 89.31 81 SER A N 1
ATOM 637 C CA . SER A 1 81 ? -5.287 -0.161 12.775 1.00 89.31 81 SER A CA 1
ATOM 638 C C . SER A 1 81 ? -6.273 -1.254 13.214 1.00 89.31 81 SER A C 1
ATOM 640 O O . SER A 1 81 ? -7.340 -0.936 13.748 1.00 89.31 81 SER A O 1
ATOM 642 N N . GLY A 1 82 ? -5.922 -2.529 13.008 1.00 89.94 82 GLY A N 1
ATOM 643 C CA . GLY A 1 82 ? -6.785 -3.687 13.269 1.00 89.94 82 GLY A CA 1
ATOM 644 C C . GLY A 1 82 ? -7.776 -3.999 12.143 1.00 89.94 82 GLY A C 1
ATOM 645 O O . GLY A 1 82 ? -8.587 -4.907 12.296 1.00 89.94 82 GLY A O 1
ATOM 646 N N . ILE A 1 83 ? -7.713 -3.263 11.031 1.00 90.94 83 ILE A N 1
ATOM 647 C CA . ILE A 1 83 ? -8.480 -3.527 9.808 1.00 90.94 83 ILE A CA 1
ATOM 648 C C . ILE A 1 83 ? -7.678 -4.488 8.923 1.00 90.94 83 ILE A C 1
ATOM 650 O O . ILE A 1 83 ? -6.446 -4.492 8.970 1.00 90.94 83 ILE A O 1
ATOM 654 N N . THR A 1 84 ? -8.361 -5.318 8.131 1.00 93.44 84 THR A N 1
ATOM 655 C CA . THR A 1 84 ? -7.698 -6.196 7.159 1.00 93.44 84 THR A CA 1
ATOM 656 C C . THR A 1 84 ? -7.066 -5.350 6.056 1.00 93.44 84 THR A C 1
ATOM 658 O O . THR A 1 84 ? -7.695 -4.438 5.519 1.00 93.44 84 THR A O 1
ATOM 661 N N . ILE A 1 85 ? -5.791 -5.612 5.756 1.00 92.31 85 ILE A N 1
ATOM 662 C CA . ILE A 1 85 ? -5.019 -4.834 4.785 1.00 92.31 85 ILE A CA 1
ATOM 663 C C . ILE A 1 85 ? -4.357 -5.777 3.785 1.00 92.31 85 ILE A C 1
ATOM 665 O O . ILE A 1 85 ? -3.547 -6.631 4.150 1.00 92.31 85 ILE A O 1
ATOM 669 N N . THR A 1 86 ? -4.642 -5.545 2.508 1.00 92.50 86 THR A N 1
ATOM 670 C CA . THR A 1 86 ? -3.915 -6.113 1.376 1.00 92.50 86 THR A CA 1
ATOM 671 C C . THR A 1 86 ? -2.895 -5.096 0.877 1.00 92.50 86 THR A C 1
ATOM 673 O O . THR A 1 86 ? -3.249 -4.027 0.381 1.00 92.50 86 THR A O 1
ATOM 676 N N . ILE A 1 87 ? -1.609 -5.429 0.979 1.00 88.38 87 ILE A N 1
ATOM 677 C CA . ILE A 1 87 ? -0.528 -4.574 0.482 1.00 88.38 87 ILE A CA 1
ATOM 678 C C . ILE A 1 87 ? -0.217 -4.940 -0.972 1.00 88.38 87 ILE A C 1
ATOM 680 O O . ILE A 1 87 ? -0.017 -6.111 -1.292 1.00 88.38 87 ILE A O 1
ATOM 684 N N . VAL A 1 88 ? -0.120 -3.931 -1.835 1.00 89.69 88 VAL A N 1
ATOM 685 C CA . VAL A 1 88 ? 0.424 -4.023 -3.194 1.00 89.69 88 VAL A CA 1
ATOM 686 C C . VAL A 1 88 ? 1.864 -3.492 -3.157 1.00 89.69 88 VAL A C 1
ATOM 688 O O . VAL A 1 88 ? 2.074 -2.276 -3.240 1.00 89.69 88 VAL A O 1
ATOM 691 N N . PRO A 1 89 ? 2.870 -4.367 -2.969 1.00 85.69 89 PRO A N 1
ATOM 692 C CA . PRO A 1 89 ? 4.260 -3.948 -2.849 1.00 85.69 89 PRO A CA 1
ATOM 693 C C . PRO A 1 89 ? 4.868 -3.624 -4.217 1.00 85.69 89 PRO A C 1
ATOM 695 O O . PRO A 1 89 ? 4.369 -4.068 -5.253 1.00 85.69 89 PRO A O 1
ATOM 698 N N . LEU A 1 90 ? 6.018 -2.934 -4.218 1.00 79.06 90 LEU A N 1
ATOM 699 C CA . LEU A 1 90 ? 6.769 -2.685 -5.465 1.00 79.06 90 LEU A CA 1
ATOM 700 C C . LEU A 1 90 ? 7.105 -3.992 -6.203 1.00 79.06 90 LEU A C 1
ATOM 702 O O . LEU A 1 90 ? 7.168 -4.020 -7.423 1.00 79.06 90 LEU A O 1
ATOM 706 N N . ASP A 1 91 ? 7.319 -5.073 -5.455 1.00 79.69 91 ASP A N 1
ATOM 707 C CA . ASP A 1 91 ? 7.607 -6.408 -5.974 1.00 79.69 91 ASP A CA 1
ATOM 708 C C . ASP A 1 91 ? 6.480 -6.896 -6.893 1.00 79.69 91 ASP A C 1
ATOM 710 O O . ASP A 1 91 ? 6.746 -7.448 -7.955 1.00 79.69 91 ASP A O 1
ATOM 714 N N . ALA A 1 92 ? 5.223 -6.607 -6.539 1.00 84.62 92 ALA A N 1
ATOM 715 C CA . ALA A 1 92 ? 4.071 -6.901 -7.379 1.00 84.62 92 ALA A CA 1
ATOM 716 C C . ALA A 1 92 ? 3.995 -5.943 -8.576 1.00 84.62 92 ALA A C 1
ATOM 718 O O . ALA A 1 92 ? 3.826 -6.390 -9.710 1.00 84.62 92 ALA A O 1
ATOM 719 N N . THR A 1 93 ? 4.170 -4.634 -8.363 1.00 85.38 93 THR A N 1
ATOM 720 C CA . THR A 1 93 ? 4.047 -3.643 -9.449 1.00 85.38 93 THR A CA 1
ATOM 721 C C . THR A 1 93 ? 5.156 -3.765 -10.494 1.00 85.38 93 THR A C 1
ATOM 723 O O . THR A 1 93 ? 4.923 -3.508 -11.670 1.00 85.38 93 THR A O 1
ATOM 726 N N . ASN A 1 94 ? 6.350 -4.211 -10.096 1.00 82.81 94 ASN A N 1
ATOM 727 C CA . ASN A 1 94 ? 7.481 -4.429 -10.999 1.00 82.81 94 ASN A CA 1
ATOM 728 C C . ASN A 1 94 ? 7.245 -5.585 -11.985 1.00 82.81 94 ASN A C 1
ATOM 730 O O . ASN A 1 94 ? 7.911 -5.640 -13.016 1.00 82.81 94 ASN A O 1
ATOM 734 N N . THR A 1 95 ? 6.293 -6.487 -11.711 1.00 85.06 95 THR A N 1
ATOM 735 C CA . THR A 1 95 ? 5.940 -7.574 -12.642 1.00 85.06 95 THR A CA 1
ATOM 736 C C . THR A 1 95 ? 5.118 -7.103 -13.846 1.00 85.06 95 THR A C 1
ATOM 738 O O . THR A 1 95 ? 5.022 -7.830 -14.833 1.00 85.06 95 THR A O 1
ATOM 741 N N . ILE A 1 96 ? 4.553 -5.888 -13.798 1.00 87.38 96 ILE A N 1
ATOM 742 C CA . ILE A 1 96 ? 3.701 -5.326 -14.857 1.00 87.38 96 ILE A CA 1
ATOM 743 C C . ILE A 1 96 ? 4.224 -3.933 -15.251 1.00 87.38 96 ILE A C 1
ATOM 745 O O . ILE A 1 96 ? 3.616 -2.913 -14.916 1.00 87.38 96 ILE A O 1
ATOM 749 N N . PRO A 1 97 ? 5.373 -3.847 -15.944 1.00 86.38 97 PRO A N 1
ATOM 750 C CA . PRO A 1 97 ? 5.934 -2.567 -16.350 1.00 86.38 97 PRO A CA 1
ATOM 751 C C . PRO A 1 97 ? 5.075 -1.904 -17.434 1.00 86.38 97 PRO A C 1
ATOM 753 O O . PRO A 1 97 ? 4.613 -2.552 -18.374 1.00 86.38 97 PRO A O 1
ATOM 756 N N . LEU A 1 98 ? 4.928 -0.580 -17.358 1.00 89.25 98 LEU A N 1
ATOM 757 C CA . LEU A 1 98 ? 4.374 0.207 -18.459 1.00 89.25 98 LEU A CA 1
ATOM 758 C C . LEU A 1 98 ? 5.397 0.277 -19.599 1.00 89.25 98 LEU A C 1
ATOM 760 O O . LEU A 1 98 ? 6.378 1.020 -19.527 1.00 89.25 98 LEU A O 1
ATOM 764 N N . THR A 1 99 ? 5.173 -0.504 -20.655 1.00 93.94 99 THR A N 1
ATOM 765 C CA . THR A 1 99 ? 6.049 -0.529 -21.832 1.00 93.94 99 THR A CA 1
ATOM 766 C C . THR A 1 99 ? 5.596 0.462 -22.901 1.00 93.94 99 THR A C 1
ATOM 768 O O . THR A 1 99 ? 4.445 0.908 -22.940 1.00 93.94 99 THR A O 1
ATOM 771 N N . LYS A 1 100 ? 6.507 0.812 -23.815 1.00 93.81 100 LYS A N 1
ATOM 772 C CA . LYS A 1 100 ? 6.173 1.684 -24.951 1.00 93.81 100 LYS A CA 1
ATOM 773 C C . LYS A 1 100 ? 5.142 1.026 -25.863 1.00 93.81 100 LYS A C 1
ATOM 775 O O . LYS A 1 100 ? 4.269 1.714 -26.380 1.00 93.81 100 LYS A O 1
ATOM 780 N N . GLU A 1 101 ? 5.234 -0.288 -26.033 1.00 94.44 101 GLU A N 1
ATOM 781 C CA . GLU A 1 101 ? 4.319 -1.102 -26.828 1.00 94.44 101 GLU A CA 1
ATOM 782 C C . GLU A 1 101 ? 2.910 -1.069 -26.233 1.00 94.44 101 GLU A C 1
ATOM 784 O O . GLU A 1 101 ? 1.952 -0.816 -26.962 1.00 94.44 101 GLU A O 1
ATOM 789 N N . PHE A 1 102 ? 2.791 -1.226 -24.909 1.00 93.62 102 PHE A N 1
ATOM 790 C CA . PHE A 1 102 ? 1.517 -1.102 -24.199 1.00 93.62 102 PHE A CA 1
ATOM 791 C C . PHE A 1 102 ? 0.907 0.294 -24.383 1.00 93.62 102 PHE A C 1
ATOM 793 O O . PHE A 1 102 ? -0.250 0.425 -24.779 1.00 93.62 102 PHE A O 1
ATOM 800 N N . LEU A 1 103 ? 1.702 1.349 -24.173 1.00 93.81 103 LEU A N 1
ATOM 801 C CA . LEU A 1 103 ? 1.243 2.732 -24.341 1.00 93.81 103 LEU A CA 1
ATOM 802 C C . LEU A 1 103 ? 0.860 3.062 -25.788 1.00 93.81 103 LEU A C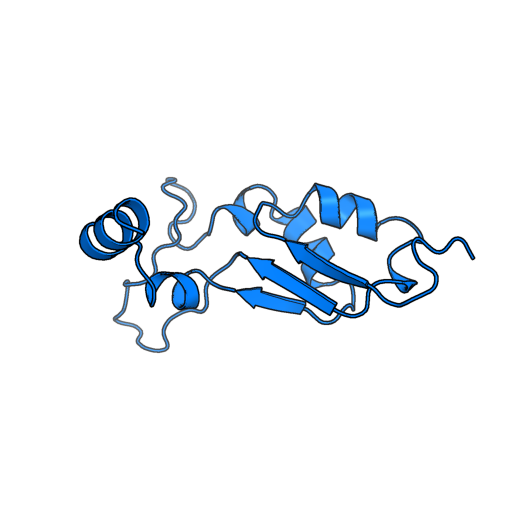 1
ATOM 804 O O . LEU A 1 103 ? -0.023 3.888 -26.011 1.00 93.81 103 LEU A O 1
ATOM 808 N N . LYS A 1 104 ? 1.527 2.452 -26.772 1.00 95.25 104 LYS A N 1
ATOM 809 C CA . LYS A 1 104 ? 1.197 2.615 -28.189 1.00 95.25 104 LYS A CA 1
ATOM 810 C C . LYS A 1 104 ? -0.130 1.934 -28.521 1.00 95.25 104 LYS A C 1
ATOM 812 O O . LYS A 1 104 ? -0.999 2.592 -29.078 1.00 95.25 104 LYS A O 1
ATOM 817 N N . ALA A 1 105 ? -0.307 0.678 -28.111 1.00 93.81 105 ALA A N 1
ATOM 818 C CA . ALA A 1 105 ? -1.550 -0.062 -28.320 1.00 93.81 105 ALA A CA 1
ATOM 819 C C . ALA A 1 105 ? -2.761 0.649 -27.689 1.00 93.81 105 ALA A C 1
ATOM 821 O O . ALA A 1 105 ? -3.809 0.740 -28.315 1.00 93.81 105 ALA A O 1
ATOM 822 N N . PHE A 1 106 ? -2.598 1.218 -26.489 1.00 92.19 106 PHE A N 1
ATOM 823 C CA . PHE A 1 106 ? -3.660 1.970 -25.809 1.00 92.19 106 PHE A CA 1
ATOM 824 C C . PHE A 1 106 ? -4.026 3.294 -26.501 1.00 92.19 106 PHE A C 1
ATOM 826 O O . PHE A 1 106 ? -5.150 3.761 -26.393 1.00 92.19 106 PHE A O 1
ATOM 833 N N . LYS A 1 107 ? -3.085 3.938 -27.201 1.00 90.44 107 LYS A N 1
ATOM 834 C CA . LYS A 1 107 ? -3.366 5.176 -27.952 1.00 90.44 107 LYS A CA 1
ATOM 835 C C . LYS A 1 107 ? -4.066 4.926 -29.285 1.00 90.44 107 LYS A C 1
ATOM 837 O O . LYS A 1 107 ? -4.626 5.861 -29.847 1.00 90.44 107 LYS A O 1
ATOM 842 N N . GLU A 1 108 ? -3.953 3.713 -29.814 1.00 90.12 108 GLU A N 1
ATOM 843 C CA . GLU A 1 108 ? -4.512 3.309 -31.106 1.00 90.12 108 GLU A CA 1
ATOM 844 C C . GLU A 1 108 ? -5.921 2.686 -30.977 1.00 90.12 108 GLU A C 1
ATOM 846 O O . GLU A 1 108 ? -6.539 2.404 -32.004 1.00 90.12 108 GLU A O 1
ATOM 851 N N . SER A 1 109 ? -6.434 2.497 -29.750 1.00 67.94 109 SER A N 1
ATOM 852 C CA . SER A 1 109 ? -7.813 2.067 -29.437 1.00 67.94 109 SER A CA 1
ATOM 853 C C . SER A 1 109 ? -8.771 3.239 -29.263 1.00 67.94 109 SER A C 1
ATOM 855 O O . SER A 1 109 ? -9.920 3.131 -29.739 1.00 67.94 109 SER A O 1
#